Protein AF-A0A838SB66-F1 (afdb_monomer_lite)

Sequence (144 aa):
MVAVHVPSYTSDPEIKTLIMRFGDVGRATRDFANMKIRPTTSDDPRGRYQTLQVIIFSDPFWTEPDNLHRYVANEADDASEKTFGEKFEEAVRAGYRADAEGQAGWIGPWNRSGSTDRTLTMQWVFQESWEKASSKPQASSPAP

Structure (mmCIF, N/CA/C/O backbone):
data_AF-A0A838SB66-F1
#
_entry.id   AF-A0A838SB66-F1
#
loop_
_atom_site.group_PDB
_atom_site.id
_atom_site.type_symbol
_atom_site.label_atom_id
_atom_site.label_alt_id
_atom_site.label_comp_id
_atom_site.label_asym_id
_atom_site.label_entity_id
_atom_site.label_seq_id
_atom_site.pdbx_PDB_ins_code
_atom_site.Cartn_x
_atom_site.Cartn_y
_atom_site.Cartn_z
_atom_site.occupancy
_atom_site.B_iso_or_equiv
_atom_site.auth_seq_id
_atom_site.auth_comp_id
_atom_site.auth_asym_id
_atom_site.auth_atom_id
_atom_site.pdbx_PDB_model_num
ATOM 1 N N . MET A 1 1 ? 3.215 -10.036 3.116 1.00 76.19 1 MET A N 1
ATOM 2 C CA . MET A 1 1 ? 3.093 -8.756 2.382 1.00 76.19 1 MET A CA 1
ATOM 3 C C . MET A 1 1 ? 2.135 -8.951 1.219 1.00 76.19 1 MET A C 1
ATOM 5 O O . MET A 1 1 ? 2.212 -9.984 0.573 1.00 76.19 1 MET A O 1
ATOM 9 N N . VAL A 1 2 ? 1.232 -8.002 0.981 1.00 81.25 2 VAL A N 1
ATOM 10 C CA . VAL A 1 2 ? 0.199 -8.050 -0.063 1.00 81.25 2 VAL A CA 1
ATOM 11 C C . VAL A 1 2 ? 0.376 -6.847 -0.986 1.00 81.25 2 VAL A C 1
ATOM 13 O O . VAL A 1 2 ? 0.458 -5.717 -0.504 1.00 81.25 2 VAL A O 1
ATOM 16 N N . ALA A 1 3 ? 0.404 -7.082 -2.296 1.00 83.88 3 ALA A N 1
ATOM 17 C CA . ALA A 1 3 ? 0.320 -6.032 -3.307 1.00 83.88 3 ALA A CA 1
ATOM 18 C C . ALA A 1 3 ? -1.107 -5.969 -3.858 1.00 83.88 3 ALA A C 1
ATOM 20 O O . ALA A 1 3 ? -1.715 -7.003 -4.135 1.00 83.88 3 ALA A O 1
ATOM 21 N N . VAL A 1 4 ? -1.652 -4.763 -3.993 1.00 85.56 4 VAL A N 1
ATOM 22 C CA . VAL A 1 4 ? -2.990 -4.539 -4.545 1.00 85.56 4 VAL A CA 1
ATOM 23 C C . VAL A 1 4 ? -2.946 -3.480 -5.629 1.00 85.56 4 VAL A C 1
ATOM 25 O O . VAL A 1 4 ? -2.235 -2.483 -5.523 1.00 85.56 4 VAL A O 1
ATOM 28 N N . HIS A 1 5 ? -3.732 -3.703 -6.673 1.00 87.31 5 HIS A N 1
ATOM 29 C CA . HIS A 1 5 ? -3.885 -2.761 -7.767 1.00 87.31 5 HIS A CA 1
ATOM 30 C C . HIS A 1 5 ? -5.180 -1.979 -7.561 1.00 87.31 5 HIS A C 1
ATOM 32 O O . HIS A 1 5 ? -6.240 -2.562 -7.312 1.00 87.31 5 HIS A O 1
ATOM 38 N N . VAL A 1 6 ? -5.090 -0.661 -7.696 1.00 86.06 6 VAL A N 1
ATOM 39 C CA . VAL A 1 6 ? -6.242 0.223 -7.866 1.00 86.06 6 VAL A CA 1
ATOM 40 C C . VAL A 1 6 ? -6.228 0.771 -9.289 1.00 86.06 6 VAL A C 1
ATOM 42 O O . VAL A 1 6 ? -5.146 1.036 -9.812 1.00 86.06 6 VAL A O 1
ATOM 45 N N . PRO A 1 7 ? -7.397 0.971 -9.921 1.00 86.31 7 PRO A N 1
ATOM 46 C CA . PRO A 1 7 ? -7.452 1.556 -11.252 1.00 86.31 7 PRO A CA 1
ATOM 47 C C . PRO 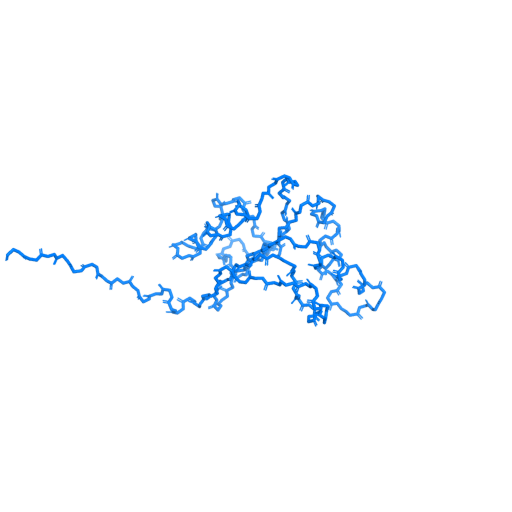A 1 7 ? -6.639 2.852 -11.348 1.00 86.31 7 PRO A C 1
ATOM 49 O O . PRO A 1 7 ? -6.630 3.664 -10.423 1.00 86.31 7 PRO A O 1
ATOM 52 N N . SER A 1 8 ? -5.988 3.084 -12.486 1.00 81.50 8 SER A N 1
ATOM 53 C CA . SER A 1 8 ? -5.108 4.245 -12.687 1.00 81.50 8 SER A CA 1
ATOM 54 C C . SER A 1 8 ? -5.808 5.599 -12.509 1.00 81.50 8 SER A C 1
ATOM 56 O O . SER A 1 8 ? -5.168 6.574 -12.124 1.00 81.50 8 SER A O 1
ATOM 58 N N . TYR A 1 9 ? -7.125 5.657 -12.722 1.00 84.81 9 TYR A N 1
ATOM 59 C CA . TYR A 1 9 ? -7.945 6.850 -12.497 1.00 84.81 9 TYR A CA 1
ATOM 60 C C . TYR A 1 9 ? -8.308 7.089 -11.022 1.00 84.81 9 TYR A C 1
ATOM 62 O O . TYR A 1 9 ? -8.918 8.111 -10.716 1.00 84.81 9 TYR A O 1
ATOM 70 N N . THR A 1 10 ? -7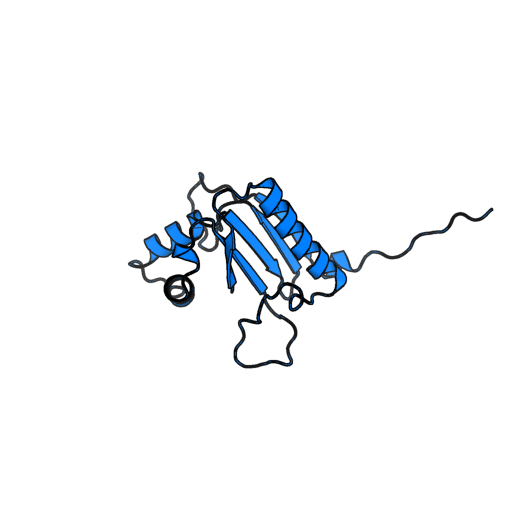.977 6.171 -10.104 1.00 87.06 10 THR A N 1
ATOM 71 C CA . THR A 1 10 ? -8.204 6.378 -8.668 1.00 87.06 10 THR A CA 1
ATOM 72 C C . THR A 1 10 ? -7.291 7.492 -8.165 1.00 87.06 10 THR A C 1
ATOM 74 O O . THR A 1 10 ? -6.060 7.415 -8.240 1.00 87.06 10 THR A O 1
ATOM 77 N N . SER A 1 11 ? -7.913 8.543 -7.649 1.00 88.25 11 SER A N 1
ATOM 78 C CA . SER A 1 11 ? -7.249 9.752 -7.178 1.00 88.25 11 SER A CA 1
ATOM 79 C C . SER A 1 11 ? -6.594 9.554 -5.806 1.00 88.25 11 SER A C 1
ATOM 81 O O . SER A 1 11 ? -7.014 8.712 -5.011 1.00 88.25 11 SER A O 1
ATOM 83 N N . ASP A 1 12 ? -5.572 10.352 -5.488 1.00 87.06 12 ASP A N 1
ATOM 84 C CA . ASP A 1 12 ? -4.912 10.294 -4.174 1.00 87.06 12 ASP A CA 1
ATOM 85 C C . ASP A 1 12 ? -5.875 10.495 -2.987 1.00 87.06 12 ASP A C 1
ATOM 87 O O . ASP A 1 12 ? -5.731 9.780 -1.994 1.00 87.06 12 ASP A O 1
ATOM 91 N N . PRO A 1 13 ? -6.897 11.379 -3.044 1.00 90.44 13 PRO A N 1
ATOM 92 C CA . PRO A 1 13 ? -7.911 11.467 -1.991 1.00 90.44 13 PRO A CA 1
ATOM 93 C C . PRO A 1 13 ? -8.718 10.174 -1.791 1.00 90.44 13 PRO A C 1
ATOM 95 O O . PRO A 1 13 ? -9.040 9.816 -0.654 1.00 90.44 13 PRO A O 1
ATOM 98 N N . GLU A 1 14 ? -9.030 9.446 -2.866 1.00 90.12 14 GLU A N 1
ATOM 99 C CA . GLU A 1 14 ? -9.729 8.157 -2.784 1.00 90.12 14 GLU A CA 1
ATOM 100 C C . GLU A 1 14 ? -8.826 7.080 -2.177 1.00 90.12 14 GLU A C 1
ATOM 102 O O . GLU A 1 14 ? -9.258 6.344 -1.286 1.00 90.12 14 GLU A O 1
ATOM 107 N N . ILE A 1 15 ? -7.549 7.040 -2.576 1.00 90.50 15 ILE A N 1
ATOM 108 C CA . ILE A 1 15 ? -6.557 6.145 -1.966 1.00 90.50 15 ILE A CA 1
ATOM 109 C C . ILE A 1 15 ? -6.373 6.481 -0.484 1.00 90.50 15 ILE A C 1
ATOM 111 O O . ILE A 1 15 ? -6.411 5.590 0.360 1.00 90.50 15 ILE A O 1
ATOM 115 N N . LYS A 1 16 ? -6.260 7.762 -0.126 1.00 92.19 16 LYS A N 1
ATOM 116 C CA . LYS A 1 16 ? -6.187 8.202 1.273 1.00 92.19 16 LYS A CA 1
ATOM 117 C C . LYS A 1 16 ? -7.407 7.751 2.069 1.00 92.19 16 LYS A C 1
ATOM 119 O O . LYS A 1 16 ? -7.258 7.281 3.194 1.00 92.19 16 LYS A O 1
ATOM 124 N N . THR A 1 17 ? -8.600 7.838 1.484 1.00 92.06 17 THR A N 1
ATOM 125 C CA . THR A 1 17 ? -9.834 7.338 2.108 1.00 92.06 17 THR A CA 1
ATOM 126 C C . THR A 1 17 ? -9.763 5.831 2.365 1.00 92.06 17 THR A C 1
ATOM 128 O O . THR A 1 17 ? -10.150 5.373 3.440 1.00 92.06 17 THR A O 1
ATOM 131 N N . LEU A 1 18 ? -9.226 5.051 1.421 1.00 90.38 18 LEU A N 1
ATOM 132 C CA . LEU A 1 18 ? -8.985 3.618 1.608 1.00 90.38 18 LEU A CA 1
ATOM 133 C C . LEU A 1 18 ? -7.984 3.351 2.747 1.00 90.38 18 LEU A C 1
ATOM 135 O O . LEU A 1 18 ? -8.257 2.520 3.612 1.00 90.38 18 LEU A O 1
ATOM 139 N N . ILE A 1 19 ? -6.876 4.095 2.800 1.00 91.94 19 ILE A N 1
ATOM 140 C CA . ILE A 1 19 ? -5.883 4.005 3.882 1.00 91.94 19 ILE A CA 1
ATOM 141 C C . ILE A 1 19 ? -6.504 4.327 5.247 1.00 91.94 19 ILE A C 1
ATOM 143 O O . ILE A 1 19 ? -6.265 3.612 6.220 1.00 91.94 19 ILE A O 1
ATOM 147 N N . MET A 1 20 ? -7.352 5.353 5.329 1.00 92.19 20 MET A N 1
ATOM 148 C CA . MET A 1 20 ? -8.070 5.682 6.564 1.00 92.19 20 MET A CA 1
ATOM 149 C C . MET A 1 20 ? -9.004 4.550 7.010 1.00 92.19 20 MET A C 1
ATOM 151 O O . MET A 1 20 ? -9.023 4.236 8.198 1.00 92.19 20 MET A O 1
ATOM 155 N N . ARG A 1 21 ? -9.694 3.877 6.076 1.00 89.31 21 ARG A N 1
ATOM 156 C CA . ARG A 1 21 ? -10.527 2.701 6.391 1.00 89.31 21 ARG A CA 1
ATOM 157 C C . ARG A 1 21 ? -9.706 1.537 6.947 1.00 89.31 21 ARG A C 1
ATOM 159 O O . ARG A 1 21 ? -10.164 0.892 7.886 1.00 89.31 21 ARG A O 1
ATOM 166 N N . PHE A 1 22 ? -8.502 1.283 6.422 1.00 88.56 22 PHE A N 1
ATOM 167 C CA . PHE A 1 22 ? -7.588 0.309 7.038 1.00 88.56 22 PHE A CA 1
ATOM 168 C C . PHE A 1 22 ? -7.243 0.710 8.476 1.00 88.56 22 PHE A C 1
ATOM 170 O O . PHE A 1 22 ? -7.316 -0.123 9.378 1.00 88.56 22 PHE A O 1
ATOM 177 N N . GLY A 1 23 ? -6.946 1.995 8.699 1.00 88.44 23 GLY A N 1
ATOM 178 C CA . GLY A 1 23 ? -6.686 2.546 10.029 1.00 88.44 23 GLY A CA 1
ATOM 179 C C . GLY A 1 23 ? -7.845 2.356 11.013 1.00 88.44 23 GLY A C 1
ATOM 180 O O . GLY A 1 23 ? -7.622 1.982 12.164 1.00 88.44 23 GLY A O 1
ATOM 181 N N . ASP A 1 24 ? -9.083 2.574 10.563 1.00 88.50 24 ASP A N 1
ATOM 182 C CA . ASP A 1 24 ? -10.292 2.378 11.373 1.00 88.50 24 ASP A CA 1
ATOM 183 C C . ASP A 1 24 ? -10.491 0.909 11.761 1.00 88.50 24 ASP A C 1
ATOM 185 O O . ASP A 1 24 ? -10.772 0.612 12.923 1.00 88.50 24 ASP A O 1
ATOM 189 N N . VAL A 1 25 ? -10.283 -0.022 10.824 1.00 85.19 25 VAL A N 1
ATOM 190 C CA . VAL A 1 25 ? -10.337 -1.468 11.106 1.00 85.19 25 VAL A CA 1
ATOM 191 C C . VAL A 1 25 ? -9.241 -1.876 12.091 1.00 85.19 25 VAL A C 1
ATOM 193 O O . VAL A 1 25 ? -9.513 -2.615 13.041 1.00 85.19 25 VAL A O 1
ATOM 196 N N . GLY A 1 26 ? -8.025 -1.348 11.919 1.00 84.00 26 GLY A N 1
ATOM 197 C CA . GLY A 1 26 ? -6.917 -1.550 12.851 1.00 84.00 26 GLY A CA 1
ATOM 198 C C . GLY A 1 26 ? -7.223 -1.041 14.262 1.00 84.00 26 GLY A C 1
ATOM 199 O O . GLY A 1 26 ? -6.920 -1.733 15.231 1.00 84.00 26 GLY A O 1
ATOM 200 N N . ARG A 1 27 ? -7.884 0.118 14.397 1.00 84.62 27 ARG A N 1
ATOM 201 C CA . ARG A 1 27 ? -8.317 0.660 15.700 1.00 84.62 27 ARG A CA 1
ATOM 202 C C . ARG A 1 27 ? -9.447 -0.142 16.342 1.00 84.62 27 ARG A C 1
ATOM 204 O O . ARG A 1 27 ? -9.472 -0.267 17.561 1.00 84.62 27 ARG A O 1
ATOM 211 N N . ALA A 1 28 ? -10.392 -0.637 15.547 1.00 83.44 28 ALA A N 1
ATOM 212 C CA . ALA A 1 28 ? -11.611 -1.248 16.067 1.00 83.44 28 ALA A CA 1
ATOM 213 C C . ALA A 1 28 ? -11.435 -2.727 16.434 1.00 83.44 28 ALA A C 1
ATOM 215 O O . ALA A 1 28 ? -11.742 -3.131 17.553 1.00 83.44 28 ALA A O 1
ATOM 216 N N . THR A 1 29 ? -10.986 -3.550 15.485 1.00 75.62 29 THR A N 1
ATOM 217 C CA . THR A 1 29 ? -11.036 -5.018 15.618 1.00 75.62 29 THR A CA 1
ATOM 218 C C . THR A 1 29 ? -9.714 -5.704 15.312 1.00 75.62 29 THR A C 1
ATOM 220 O O . THR A 1 29 ? -9.502 -6.825 15.774 1.00 75.62 29 THR A O 1
ATOM 223 N N . ARG A 1 30 ? -8.837 -5.065 14.519 1.00 74.81 30 ARG A N 1
ATOM 224 C CA . ARG A 1 30 ? -7.664 -5.696 13.882 1.00 74.81 30 ARG A CA 1
ATOM 225 C C . ARG A 1 30 ? -8.034 -6.928 13.040 1.00 74.81 30 ARG A C 1
ATOM 227 O O . ARG A 1 30 ? -7.188 -7.781 12.773 1.00 74.81 30 ARG A O 1
ATOM 234 N N . ASP A 1 31 ? -9.298 -7.017 12.620 1.00 73.31 31 ASP A N 1
ATOM 235 C CA . ASP A 1 31 ? -9.810 -8.078 11.759 1.00 73.31 31 ASP A CA 1
ATOM 236 C C . ASP A 1 31 ? -9.929 -7.580 10.316 1.00 73.31 31 ASP A C 1
ATOM 238 O O . ASP A 1 31 ? -10.922 -6.973 9.907 1.00 73.31 31 ASP A O 1
ATOM 242 N N . PHE A 1 32 ? -8.886 -7.861 9.538 1.00 73.25 32 PHE A N 1
ATOM 243 C CA . PHE A 1 32 ? -8.797 -7.493 8.127 1.00 73.25 32 PHE A CA 1
ATOM 244 C C . PHE A 1 32 ? -9.443 -8.527 7.192 1.00 73.25 32 PHE A C 1
ATOM 246 O O . PHE A 1 32 ? -9.491 -8.296 5.980 1.00 73.25 32 PHE A O 1
ATOM 253 N N . ALA A 1 33 ? -9.987 -9.638 7.711 1.00 67.69 33 ALA A N 1
ATOM 254 C CA . ALA A 1 33 ? -10.611 -10.673 6.882 1.00 67.69 33 ALA A CA 1
ATOM 255 C C . ALA A 1 33 ? -11.827 -10.125 6.118 1.00 67.69 33 ALA A C 1
ATOM 257 O O . ALA A 1 33 ? -12.014 -10.417 4.934 1.00 67.69 33 ALA A O 1
ATOM 258 N N . ASN A 1 34 ? -12.593 -9.231 6.752 1.00 65.25 34 ASN A N 1
ATOM 259 C CA . ASN A 1 34 ? -13.726 -8.534 6.133 1.00 65.25 34 ASN A CA 1
ATOM 260 C C . ASN A 1 34 ? -13.313 -7.598 4.986 1.00 65.25 34 ASN A C 1
ATOM 262 O O . ASN A 1 34 ? -14.137 -7.246 4.143 1.00 65.25 34 ASN A O 1
ATOM 266 N N . MET A 1 35 ? -12.030 -7.236 4.906 1.00 65.38 35 MET A N 1
ATOM 267 C CA . MET A 1 35 ? -11.464 -6.466 3.796 1.00 65.38 35 MET A CA 1
ATOM 268 C C . MET A 1 35 ? -10.947 -7.360 2.662 1.00 65.38 35 MET A C 1
ATOM 270 O O . MET A 1 35 ? -10.300 -6.868 1.742 1.00 65.38 35 MET A O 1
ATOM 274 N N . LYS A 1 36 ? -11.233 -8.671 2.715 1.00 64.06 36 LYS A N 1
ATOM 275 C CA . LYS A 1 36 ? -10.769 -9.695 1.762 1.00 64.06 36 LYS A CA 1
ATOM 276 C C . LYS A 1 36 ? -9.243 -9.801 1.660 1.00 64.06 36 LYS A C 1
ATOM 278 O O . LYS A 1 36 ? -8.726 -10.358 0.694 1.00 64.06 36 LYS A O 1
ATOM 283 N N . ILE A 1 37 ? -8.521 -9.317 2.669 1.00 63.09 37 ILE A N 1
ATOM 284 C CA . ILE A 1 37 ? -7.072 -9.468 2.772 1.00 63.09 37 ILE A CA 1
ATOM 285 C C . ILE A 1 37 ? -6.794 -10.839 3.384 1.00 63.09 37 ILE A C 1
ATOM 287 O O . ILE A 1 37 ? -7.098 -11.079 4.552 1.00 63.09 37 ILE A O 1
ATOM 291 N N . ARG A 1 38 ? -6.229 -11.763 2.605 1.00 54.09 38 ARG A N 1
ATOM 292 C CA . ARG A 1 38 ? -5.845 -13.083 3.122 1.00 54.09 38 ARG A CA 1
ATOM 293 C C . ARG A 1 38 ? -4.526 -12.985 3.901 1.00 54.09 38 ARG A C 1
ATOM 295 O O . ARG A 1 38 ? -3.639 -12.250 3.464 1.00 54.09 38 ARG A O 1
ATOM 302 N N . PRO 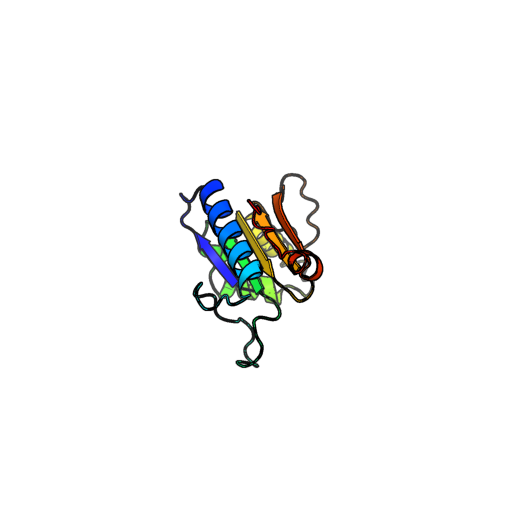A 1 39 ? -4.376 -13.697 5.032 1.00 51.88 39 PRO A N 1
ATOM 303 C CA . PRO A 1 39 ? -3.088 -13.807 5.706 1.00 51.88 39 PRO A CA 1
ATOM 304 C C . PRO A 1 39 ? -2.049 -14.363 4.730 1.00 51.88 39 PRO A C 1
ATOM 306 O O . PRO A 1 39 ? -2.314 -15.344 4.041 1.00 51.88 39 PRO A O 1
ATOM 309 N N . THR A 1 40 ? -0.875 -13.737 4.660 1.00 51.91 40 THR A N 1
ATOM 310 C CA . THR A 1 40 ? 0.242 -14.230 3.835 1.00 51.91 40 THR A CA 1
ATOM 311 C C . THR A 1 40 ? 1.132 -15.223 4.580 1.00 51.91 40 THR A C 1
ATOM 313 O O . THR A 1 40 ? 2.155 -15.639 4.052 1.00 51.91 40 THR A O 1
ATOM 316 N N . THR A 1 41 ? 0.775 -15.583 5.814 1.00 48.97 41 THR A N 1
ATOM 317 C CA . THR A 1 41 ? 1.492 -16.575 6.618 1.00 48.97 41 THR A CA 1
ATOM 318 C C . THR A 1 41 ? 0.898 -17.950 6.332 1.00 48.97 41 THR A C 1
ATOM 320 O O . THR A 1 41 ? -0.261 -18.197 6.659 1.00 48.97 41 THR A O 1
ATOM 323 N N . SER A 1 42 ? 1.677 -18.821 5.689 1.00 46.44 42 SER A N 1
ATOM 324 C CA . SER A 1 42 ? 1.221 -20.145 5.238 1.00 46.44 42 SER A CA 1
ATOM 325 C C . SER A 1 42 ? 0.894 -21.107 6.392 1.00 46.44 42 SER A C 1
ATOM 327 O O . SER A 1 42 ? 0.025 -21.960 6.236 1.00 46.44 42 SER A O 1
ATOM 329 N N . ASP A 1 43 ? 1.525 -20.946 7.562 1.00 46.78 43 ASP A N 1
ATOM 330 C CA . ASP A 1 43 ? 1.638 -22.060 8.520 1.00 46.78 43 ASP A CA 1
ATOM 331 C C . ASP A 1 43 ? 0.932 -21.869 9.875 1.00 46.78 43 ASP A C 1
ATOM 333 O O . ASP A 1 43 ? 1.046 -22.734 10.742 1.00 46.78 43 ASP A O 1
ATOM 337 N N . ASP A 1 44 ? 0.145 -20.804 10.077 1.00 47.09 44 ASP A N 1
ATOM 338 C CA . ASP A 1 44 ? -0.729 -20.715 11.260 1.00 47.09 44 ASP A CA 1
ATOM 339 C C . ASP A 1 44 ? -2.075 -20.016 10.975 1.00 47.09 44 ASP A C 1
ATOM 341 O O . ASP A 1 44 ? -2.176 -18.789 11.051 1.00 47.09 44 ASP A O 1
ATOM 345 N N . PRO A 1 45 ? -3.152 -20.775 10.697 1.00 46.94 45 PRO A N 1
ATOM 346 C CA . PRO A 1 45 ? -4.498 -20.229 10.528 1.00 46.94 45 PRO A CA 1
ATOM 347 C C . PRO A 1 45 ? -5.156 -19.770 11.846 1.00 46.94 45 PRO A C 1
ATOM 349 O O . PRO A 1 45 ? -6.274 -19.254 11.813 1.00 46.94 45 PRO A O 1
ATOM 352 N N . ARG A 1 46 ? -4.518 -19.973 13.011 1.00 44.84 46 ARG A N 1
ATOM 353 C CA . ARG A 1 46 ? -5.033 -19.568 14.335 1.00 44.84 46 ARG A CA 1
ATOM 354 C C . ARG A 1 46 ? -4.398 -18.279 14.865 1.00 44.84 46 ARG A C 1
ATOM 356 O O . ARG A 1 46 ? -4.970 -17.656 15.763 1.00 44.84 46 ARG A O 1
ATOM 363 N N . GLY A 1 47 ? -3.273 -17.845 14.301 1.00 49.31 47 GLY A N 1
ATOM 364 C CA . GLY A 1 47 ? -2.625 -16.578 14.621 1.00 49.31 47 GLY A CA 1
ATOM 365 C C . GLY A 1 47 ? -3.289 -15.406 13.897 1.00 49.31 47 GLY A C 1
ATOM 366 O O . GLY A 1 47 ? -3.164 -15.264 12.683 1.00 49.31 47 GLY A O 1
ATOM 367 N N . ARG A 1 48 ? -3.986 -14.532 14.635 1.00 54.03 48 ARG A N 1
ATOM 368 C CA . ARG A 1 48 ? -4.479 -13.245 14.100 1.00 54.03 48 ARG A CA 1
ATOM 369 C C . ARG A 1 48 ? -3.315 -12.488 13.449 1.00 54.03 48 ARG A C 1
ATOM 371 O O . ARG A 1 48 ? -2.240 -12.482 14.036 1.00 54.03 48 ARG A O 1
ATOM 378 N N . TYR A 1 49 ? -3.548 -11.871 12.282 1.00 56.06 49 TYR A N 1
ATOM 379 C CA . TYR A 1 49 ? -2.592 -11.100 11.464 1.00 56.06 49 TYR A CA 1
ATOM 380 C C . TYR A 1 49 ? -1.478 -10.429 12.295 1.00 56.06 49 TYR A C 1
ATOM 382 O O . TYR A 1 49 ? -1.643 -9.301 12.757 1.00 56.06 49 TYR A O 1
ATOM 390 N N . GLN A 1 50 ? -0.359 -11.134 12.513 1.00 63.22 50 GLN A N 1
ATOM 391 C CA . GLN A 1 50 ? 0.735 -10.631 13.358 1.00 63.22 50 GLN A CA 1
ATOM 392 C C . GLN A 1 50 ? 1.470 -9.483 12.664 1.00 63.22 50 GLN A C 1
ATOM 394 O O . GLN A 1 50 ? 1.834 -8.503 13.306 1.00 63.22 50 GLN A O 1
ATOM 399 N N . THR A 1 51 ? 1.598 -9.593 11.338 1.00 73.44 51 THR A N 1
ATOM 400 C CA . THR A 1 51 ? 2.165 -8.569 10.465 1.00 73.44 51 THR A CA 1
ATOM 401 C C . THR A 1 51 ? 1.352 -8.510 9.178 1.00 73.44 51 THR A C 1
ATOM 403 O O . THR A 1 51 ? 1.263 -9.485 8.428 1.00 73.44 51 THR A O 1
ATOM 406 N N . LEU A 1 52 ? 0.763 -7.353 8.908 1.00 81.50 52 LEU A N 1
ATOM 407 C CA . LEU A 1 52 ? 0.099 -7.018 7.662 1.00 81.50 52 LEU A CA 1
ATOM 408 C C . LEU A 1 52 ? 0.841 -5.855 7.013 1.00 81.50 52 LEU A C 1
ATOM 410 O O . LEU A 1 52 ? 1.018 -4.805 7.617 1.00 81.50 52 LEU A O 1
ATOM 414 N N . GLN A 1 53 ? 1.225 -6.044 5.757 1.00 86.06 53 GLN A N 1
ATOM 415 C CA . GLN A 1 53 ? 1.800 -5.012 4.905 1.00 86.06 53 GLN A CA 1
ATOM 416 C C . GLN A 1 53 ? 1.010 -5.023 3.603 1.00 86.06 53 GLN A C 1
ATOM 418 O O . GLN A 1 53 ? 1.027 -6.034 2.901 1.00 86.06 53 GLN A O 1
ATOM 423 N N . VAL A 1 54 ? 0.320 -3.929 3.303 1.00 88.50 54 VAL A N 1
ATOM 424 C CA . VAL A 1 54 ? -0.420 -3.703 2.061 1.00 88.50 54 VAL A CA 1
ATOM 425 C C . VAL A 1 54 ? 0.292 -2.606 1.287 1.00 88.50 54 VAL A C 1
ATOM 427 O O . VAL A 1 54 ? 0.496 -1.515 1.816 1.00 88.50 54 VAL A O 1
ATOM 430 N N . ILE A 1 55 ? 0.647 -2.886 0.039 1.00 89.25 55 ILE A N 1
ATOM 431 C CA . ILE A 1 55 ? 1.232 -1.911 -0.882 1.00 89.25 55 ILE A CA 1
ATOM 432 C C . ILE A 1 55 ? 0.294 -1.741 -2.073 1.00 89.25 55 ILE A C 1
ATOM 434 O O . ILE A 1 55 ? -0.189 -2.726 -2.630 1.00 89.25 55 ILE A O 1
ATOM 438 N N . ILE A 1 56 ? 0.000 -0.491 -2.421 1.00 90.75 56 ILE A N 1
ATOM 439 C CA . ILE A 1 56 ? -0.984 -0.119 -3.434 1.00 90.75 56 ILE A CA 1
ATOM 440 C C . ILE A 1 56 ? -0.264 0.409 -4.675 1.00 90.75 56 ILE A C 1
ATOM 442 O O . ILE A 1 56 ? 0.546 1.330 -4.578 1.00 90.75 56 ILE A O 1
ATOM 446 N N . PHE A 1 57 ? -0.628 -0.127 -5.837 1.00 90.88 57 PHE A N 1
ATOM 447 C CA . PHE A 1 57 ? -0.105 0.252 -7.148 1.00 90.88 57 PHE A CA 1
ATOM 448 C C . PHE A 1 57 ? -1.221 0.712 -8.083 1.00 90.88 57 PHE A C 1
ATOM 450 O O . PHE A 1 57 ? -2.365 0.273 -7.964 1.00 90.88 57 PHE A O 1
ATOM 457 N N . SER A 1 58 ? -0.875 1.566 -9.047 1.00 88.88 58 SER A N 1
ATOM 458 C CA . SER A 1 58 ? -1.752 1.891 -10.184 1.00 88.88 58 SER A CA 1
ATOM 459 C C . SER A 1 58 ? -1.485 1.050 -11.423 1.00 88.88 58 SER A C 1
ATOM 461 O O . SER A 1 58 ? -2.352 0.962 -12.286 1.00 88.88 58 SER A O 1
ATOM 463 N N . ASP A 1 59 ? -0.300 0.454 -11.520 1.00 87.44 59 ASP A N 1
ATOM 464 C CA . ASP A 1 59 ? 0.055 -0.441 -12.613 1.00 87.44 59 ASP A CA 1
ATOM 465 C C . ASP A 1 59 ? -0.106 -1.895 -12.135 1.00 87.44 59 ASP A C 1
ATOM 467 O O . ASP A 1 59 ? 0.531 -2.279 -11.145 1.00 87.44 59 ASP A O 1
ATOM 471 N N . PRO A 1 60 ? -0.969 -2.705 -12.780 1.00 85.88 60 PRO A N 1
ATOM 472 C CA . PRO A 1 60 ? -1.175 -4.096 -12.394 1.00 85.88 60 PRO A CA 1
ATOM 473 C C . PRO A 1 60 ? 0.087 -4.955 -12.524 1.00 85.88 60 PRO A C 1
ATOM 475 O O . PRO A 1 60 ? 0.179 -5.950 -11.803 1.00 85.88 60 PRO A O 1
ATOM 478 N N . PHE A 1 61 ? 1.066 -4.559 -13.348 1.00 88.44 61 PHE A N 1
ATOM 479 C CA . PHE A 1 61 ? 2.353 -5.245 -13.496 1.00 88.44 61 PHE A CA 1
ATOM 480 C C . PHE A 1 61 ? 3.008 -5.530 -12.137 1.00 88.44 61 PHE A C 1
ATOM 482 O O . PHE A 1 61 ? 3.415 -6.655 -11.853 1.00 88.44 61 PHE A O 1
ATOM 489 N N . TRP A 1 62 ? 3.021 -4.550 -11.229 1.00 87.06 62 TRP A N 1
ATOM 490 C CA . TRP A 1 62 ? 3.644 -4.686 -9.904 1.00 87.06 62 TRP A CA 1
ATOM 491 C C . TRP A 1 62 ? 2.888 -5.600 -8.938 1.00 87.06 62 TRP A C 1
ATOM 493 O O . TRP A 1 62 ? 3.408 -5.975 -7.888 1.00 87.06 62 TRP A O 1
ATOM 503 N N . THR A 1 63 ? 1.655 -5.961 -9.285 1.00 85.00 63 THR A N 1
ATOM 504 C CA . THR A 1 63 ? 0.792 -6.823 -8.471 1.00 85.00 63 THR A CA 1
ATOM 505 C C . THR A 1 63 ? 0.751 -8.261 -8.960 1.00 85.00 63 THR A C 1
ATOM 507 O O . THR A 1 63 ? 0.108 -9.104 -8.331 1.00 85.00 63 THR A O 1
ATOM 510 N N . GLU A 1 64 ? 1.456 -8.559 -10.053 1.00 83.44 64 GLU A N 1
ATOM 511 C CA . GLU A 1 64 ? 1.652 -9.927 -10.505 1.00 83.44 64 GLU A CA 1
ATOM 512 C C . GLU A 1 64 ? 2.424 -10.730 -9.441 1.00 83.44 64 GLU A C 1
ATOM 514 O O . GLU A 1 64 ? 3.401 -10.219 -8.875 1.00 83.44 64 GLU A O 1
ATOM 519 N N . PRO A 1 65 ? 2.016 -11.983 -9.154 1.00 80.75 65 PRO A N 1
ATOM 520 C CA . PRO A 1 65 ? 2.639 -12.800 -8.114 1.00 80.75 65 PRO A CA 1
ATOM 5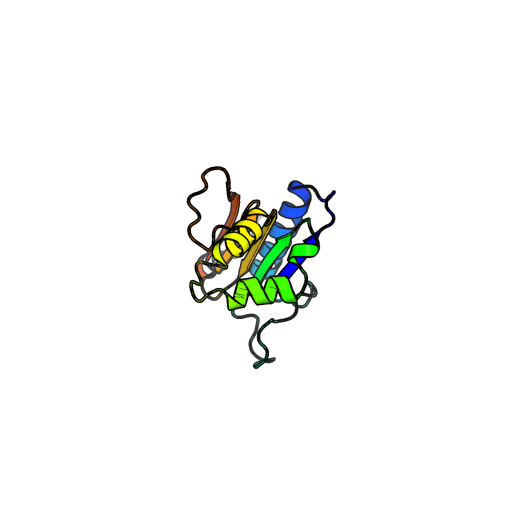21 C C . PRO A 1 65 ? 4.158 -12.915 -8.255 1.00 80.75 65 PRO A C 1
ATOM 523 O O . PRO A 1 65 ? 4.865 -12.802 -7.257 1.00 80.75 65 PRO A O 1
ATOM 526 N N . ASP A 1 66 ? 4.654 -13.063 -9.485 1.00 82.44 66 ASP A N 1
ATOM 527 C CA . ASP A 1 66 ? 6.081 -13.227 -9.771 1.00 82.44 66 ASP A CA 1
ATOM 528 C C . ASP A 1 66 ? 6.884 -11.964 -9.442 1.00 82.44 66 ASP A C 1
ATOM 530 O O . ASP A 1 66 ? 7.966 -12.058 -8.868 1.00 82.44 66 ASP A O 1
ATOM 534 N N . ASN A 1 67 ? 6.341 -10.775 -9.723 1.00 85.81 67 ASN A N 1
ATOM 535 C CA . ASN A 1 67 ? 7.004 -9.502 -9.427 1.00 85.81 67 ASN A CA 1
ATOM 536 C C . ASN A 1 67 ? 7.039 -9.219 -7.923 1.00 85.81 67 ASN A C 1
ATOM 538 O O . ASN A 1 67 ? 8.066 -8.785 -7.396 1.00 85.81 67 ASN A O 1
ATOM 542 N N . LEU A 1 68 ? 5.946 -9.523 -7.216 1.00 82.75 68 LEU A N 1
ATOM 543 C CA . LEU A 1 68 ? 5.913 -9.430 -5.759 1.00 82.75 68 LEU A CA 1
ATOM 544 C C . LEU A 1 68 ? 6.873 -10.440 -5.115 1.00 82.75 68 LEU A C 1
ATOM 546 O O . LEU A 1 68 ? 7.622 -10.079 -4.210 1.00 82.75 68 LEU A O 1
ATOM 550 N N . HIS A 1 69 ? 6.874 -11.691 -5.581 1.00 82.00 69 HIS A N 1
ATOM 551 C CA . HIS A 1 69 ? 7.790 -12.723 -5.096 1.00 82.00 69 HIS A CA 1
ATOM 552 C C . HIS A 1 69 ? 9.243 -12.352 -5.364 1.00 82.00 69 HIS A C 1
ATOM 554 O O . HIS A 1 69 ? 10.063 -12.491 -4.466 1.00 82.00 69 HIS A O 1
ATOM 560 N N . ARG A 1 70 ? 9.554 -11.827 -6.553 1.00 84.12 70 ARG A N 1
ATOM 561 C CA . ARG A 1 70 ? 10.884 -11.325 -6.903 1.00 84.12 70 ARG A CA 1
ATOM 562 C C . ARG A 1 70 ? 11.328 -10.226 -5.942 1.00 84.12 70 ARG A C 1
ATOM 564 O O . ARG A 1 70 ? 12.405 -10.328 -5.373 1.00 84.12 70 ARG A O 1
ATOM 571 N N . TYR A 1 71 ? 10.481 -9.227 -5.687 1.00 82.06 71 TYR A N 1
ATOM 572 C CA . TYR A 1 71 ? 10.794 -8.154 -4.736 1.00 82.06 71 TYR A CA 1
ATOM 573 C C . TYR A 1 71 ? 11.034 -8.674 -3.308 1.00 82.06 71 TYR A C 1
ATOM 575 O O . TYR A 1 71 ? 11.971 -8.241 -2.646 1.00 82.06 71 TYR A O 1
ATOM 583 N N . VAL A 1 72 ? 10.214 -9.620 -2.835 1.00 80.25 72 VAL A N 1
ATOM 584 C CA . VAL A 1 72 ? 10.344 -10.193 -1.483 1.00 80.25 72 VAL A CA 1
ATOM 585 C C . VAL A 1 72 ? 11.556 -11.126 -1.366 1.00 80.25 72 VAL A C 1
ATOM 587 O O . VAL A 1 72 ? 12.243 -11.104 -0.352 1.00 80.25 72 VAL A O 1
ATOM 590 N N . ALA A 1 73 ? 11.840 -11.935 -2.388 1.00 77.94 73 ALA A N 1
ATOM 591 C CA . ALA A 1 73 ? 12.970 -12.865 -2.402 1.00 77.94 73 ALA A CA 1
ATOM 592 C C . ALA A 1 73 ? 14.322 -12.148 -2.546 1.00 77.94 73 ALA A C 1
ATOM 594 O O . ALA A 1 73 ? 15.326 -12.622 -2.018 1.00 77.94 73 ALA A O 1
ATOM 595 N N . ASN A 1 74 ? 14.339 -10.985 -3.203 1.00 69.44 74 ASN A N 1
ATOM 596 C CA . ASN A 1 74 ? 15.527 -10.148 -3.382 1.00 69.44 74 ASN A CA 1
ATOM 597 C C . ASN A 1 74 ? 15.921 -9.341 -2.127 1.00 69.44 74 ASN A C 1
ATOM 599 O O . ASN A 1 74 ? 16.748 -8.438 -2.219 1.00 69.44 74 ASN A O 1
ATOM 603 N N . GLU A 1 75 ? 15.411 -9.690 -0.937 1.00 60.03 75 GLU A N 1
ATOM 604 C CA . GLU A 1 75 ? 15.905 -9.174 0.354 1.00 60.03 75 GLU A CA 1
ATOM 605 C C . GLU A 1 75 ? 17.405 -9.458 0.595 1.00 60.03 75 GLU A C 1
ATOM 607 O O . GLU A 1 75 ? 18.003 -8.857 1.483 1.00 60.03 75 GLU A O 1
ATOM 612 N N . ALA A 1 76 ? 18.025 -10.346 -0.192 1.00 52.31 76 ALA A N 1
ATOM 613 C CA . ALA A 1 76 ? 19.401 -10.816 -0.022 1.00 52.31 76 ALA A CA 1
ATOM 614 C C . ALA A 1 76 ? 20.501 -9.965 -0.705 1.00 52.31 76 ALA A C 1
ATOM 616 O O . ALA A 1 76 ? 21.604 -10.466 -0.907 1.00 52.31 76 ALA A O 1
ATOM 617 N N . ASP A 1 77 ? 20.239 -8.689 -1.011 1.00 57.03 77 ASP A N 1
ATOM 618 C CA . ASP A 1 77 ? 21.263 -7.711 -1.435 1.00 57.03 77 ASP A CA 1
ATOM 619 C C . ASP A 1 77 ? 22.014 -8.106 -2.730 1.00 57.03 77 ASP A C 1
ATOM 621 O O . ASP A 1 77 ? 23.230 -7.947 -2.870 1.00 57.03 77 ASP A O 1
ATOM 625 N N . ASP A 1 78 ? 21.279 -8.644 -3.711 1.00 61.75 78 ASP A N 1
ATOM 626 C CA . ASP A 1 78 ? 21.815 -8.851 -5.056 1.00 61.75 78 ASP A CA 1
ATOM 627 C C . ASP A 1 78 ? 21.852 -7.508 -5.802 1.00 61.75 78 ASP A C 1
ATOM 629 O O . ASP A 1 78 ? 20.825 -6.932 -6.174 1.00 61.75 78 ASP A O 1
ATOM 633 N N . ALA A 1 79 ? 23.062 -7.000 -6.039 1.00 61.94 79 ALA A N 1
ATOM 634 C CA . ALA A 1 79 ? 23.288 -5.740 -6.741 1.00 61.94 79 ALA A CA 1
ATOM 635 C C . ALA A 1 79 ? 22.659 -5.703 -8.150 1.00 61.94 79 ALA A C 1
ATOM 637 O O . ALA A 1 79 ? 22.376 -4.614 -8.654 1.00 61.94 79 ALA A O 1
ATOM 638 N N . SER A 1 80 ? 22.419 -6.860 -8.780 1.00 64.44 80 SER A N 1
ATOM 639 C CA . SER A 1 80 ? 21.756 -6.952 -10.089 1.00 64.44 80 SER A CA 1
ATOM 640 C C . SER A 1 80 ? 20.240 -6.717 -10.027 1.00 64.44 80 SER A C 1
ATOM 642 O O . SER A 1 80 ? 19.627 -6.347 -11.028 1.00 64.44 80 SER A O 1
ATOM 644 N N . GLU A 1 81 ? 19.644 -6.840 -8.842 1.00 74.25 81 GLU A N 1
ATOM 645 C CA . GLU A 1 81 ? 18.204 -6.707 -8.599 1.00 74.25 81 GLU A CA 1
ATOM 646 C C . GLU A 1 81 ? 17.829 -5.377 -7.930 1.00 74.25 81 GLU A C 1
ATOM 648 O O . GLU A 1 81 ? 16.649 -5.029 -7.825 1.00 74.25 81 GLU A O 1
ATOM 653 N N . LYS A 1 82 ? 18.832 -4.574 -7.557 1.00 75.25 82 LYS A N 1
ATOM 654 C CA . LYS A 1 82 ? 18.654 -3.263 -6.923 1.00 75.25 82 LYS A CA 1
ATOM 655 C C . LYS A 1 82 ? 17.753 -2.327 -7.736 1.00 75.25 82 LYS A C 1
ATOM 657 O O . LYS A 1 82 ? 16.837 -1.723 -7.190 1.00 75.25 82 LYS A O 1
ATOM 662 N N . THR A 1 83 ? 17.946 -2.267 -9.055 1.00 81.44 83 THR A N 1
ATOM 663 C CA . THR A 1 83 ? 17.122 -1.427 -9.942 1.00 81.44 83 THR A CA 1
ATOM 664 C C . THR A 1 83 ? 15.666 -1.889 -10.004 1.00 81.44 83 THR A C 1
ATOM 666 O O . THR A 1 83 ? 14.768 -1.068 -10.178 1.00 81.44 83 THR A O 1
ATOM 669 N N . PHE A 1 84 ? 15.407 -3.195 -9.884 1.00 85.25 84 PHE A N 1
ATOM 670 C CA . PHE A 1 84 ? 14.036 -3.699 -9.823 1.00 85.25 84 PHE A CA 1
ATOM 671 C C . PHE A 1 84 ? 13.370 -3.272 -8.513 1.00 85.25 84 PHE A C 1
ATOM 673 O O . PHE A 1 84 ? 12.249 -2.769 -8.546 1.00 85.25 84 PHE A O 1
ATOM 680 N N . GLY A 1 85 ? 14.081 -3.402 -7.387 1.00 83.12 85 GLY A N 1
ATOM 681 C CA . GLY A 1 85 ? 13.615 -2.943 -6.078 1.00 83.12 85 GLY A CA 1
ATOM 682 C C . GLY A 1 85 ? 13.296 -1.448 -6.050 1.00 83.12 85 GLY A C 1
ATOM 683 O O . GLY A 1 85 ? 12.208 -1.070 -5.632 1.00 83.12 85 GLY A O 1
ATOM 684 N N . GLU A 1 86 ? 14.187 -0.607 -6.579 1.00 84.06 86 GLU A N 1
ATOM 685 C CA . GLU A 1 86 ? 13.981 0.847 -6.661 1.00 84.06 86 GLU A CA 1
ATOM 686 C C . GLU A 1 86 ? 12.742 1.210 -7.491 1.00 84.06 86 GLU A C 1
ATOM 688 O O . GLU A 1 86 ? 11.913 1.999 -7.044 1.00 84.06 86 GLU A O 1
ATOM 693 N N . LYS A 1 87 ? 12.560 0.583 -8.662 1.00 87.25 87 LYS A N 1
ATOM 694 C CA . LYS A 1 87 ? 11.374 0.810 -9.506 1.00 87.25 87 LYS A CA 1
ATOM 695 C C . LYS A 1 87 ? 10.085 0.311 -8.860 1.00 87.25 87 LYS A C 1
ATOM 697 O O . LYS A 1 87 ? 9.041 0.940 -9.015 1.00 87.25 87 LYS A O 1
ATOM 702 N N . PHE A 1 88 ? 10.151 -0.813 -8.147 1.00 88.31 88 PHE A N 1
ATOM 703 C CA . PHE A 1 88 ? 9.022 -1.342 -7.387 1.00 88.31 88 PHE A CA 1
ATOM 704 C C . PHE A 1 88 ? 8.617 -0.357 -6.283 1.00 88.31 88 PHE A C 1
ATOM 706 O O . PHE A 1 88 ? 7.443 -0.032 -6.141 1.00 88.31 88 PHE A O 1
ATOM 713 N N . GLU A 1 89 ? 9.592 0.145 -5.525 1.00 88.50 89 GLU A N 1
ATOM 714 C CA . GLU A 1 89 ? 9.416 1.123 -4.447 1.00 88.50 89 GLU A CA 1
ATOM 715 C C . GLU A 1 89 ? 8.873 2.472 -4.947 1.00 88.50 89 GLU A C 1
ATOM 717 O O . GLU A 1 89 ? 7.950 3.030 -4.344 1.00 88.50 89 GLU A O 1
ATOM 722 N N . GLU A 1 90 ? 9.395 2.962 -6.074 1.00 88.31 90 GLU A N 1
ATOM 723 C CA . GLU A 1 90 ? 8.947 4.179 -6.761 1.00 88.31 90 GLU A CA 1
ATOM 724 C C . GLU A 1 90 ? 7.499 4.069 -7.251 1.00 88.31 90 GLU A C 1
ATOM 726 O O . GLU A 1 90 ? 6.721 5.014 -7.121 1.00 88.31 90 GLU A O 1
ATOM 731 N N . ALA A 1 91 ? 7.109 2.907 -7.779 1.00 90.06 91 ALA A N 1
ATOM 732 C CA . ALA A 1 91 ? 5.774 2.692 -8.328 1.00 90.06 91 ALA A CA 1
ATOM 733 C C . ALA A 1 91 ? 4.661 2.614 -7.267 1.00 90.06 91 ALA A C 1
ATOM 735 O O . ALA A 1 91 ? 3.471 2.606 -7.610 1.00 90.06 91 ALA A O 1
ATOM 736 N N . VAL A 1 92 ? 5.020 2.549 -5.982 1.00 91.31 92 VAL A N 1
ATOM 737 C CA . VAL A 1 92 ? 4.049 2.535 -4.889 1.00 91.31 92 VAL A CA 1
ATOM 738 C C . VAL A 1 92 ? 3.290 3.859 -4.836 1.00 91.31 92 VAL A C 1
ATOM 740 O O . VAL A 1 92 ? 3.856 4.932 -4.655 1.00 91.31 92 VAL A O 1
ATOM 743 N N . ARG A 1 93 ? 1.961 3.774 -4.916 1.00 92.31 93 ARG A N 1
ATOM 744 C CA . ARG A 1 93 ? 1.056 4.918 -4.731 1.00 92.31 93 ARG A CA 1
ATOM 745 C C . ARG A 1 93 ? 0.787 5.211 -3.262 1.00 92.31 93 ARG A C 1
ATOM 747 O O . ARG A 1 93 ? 0.518 6.355 -2.907 1.00 92.31 93 ARG A O 1
ATOM 754 N N . ALA A 1 94 ? 0.736 4.170 -2.438 1.00 92.69 94 ALA A N 1
ATOM 755 C CA . ALA A 1 94 ? 0.391 4.240 -1.026 1.00 92.69 94 ALA A CA 1
ATOM 756 C C . ALA A 1 94 ? 0.612 2.887 -0.355 1.00 92.69 94 ALA A C 1
ATOM 758 O O . ALA A 1 94 ? 0.770 1.856 -1.014 1.00 92.69 94 ALA A O 1
ATOM 759 N N . GLY A 1 95 ? 0.475 2.860 0.961 1.00 92.00 95 GLY A N 1
ATOM 760 C CA . GLY A 1 95 ? 0.245 1.597 1.629 1.00 92.00 95 GLY A CA 1
ATOM 761 C C . GLY A 1 95 ? -0.131 1.726 3.087 1.00 92.00 95 GLY A C 1
ATOM 762 O O . GLY A 1 95 ? -0.343 2.813 3.633 1.00 92.00 95 GLY A O 1
ATOM 763 N N . TYR A 1 96 ? -0.276 0.553 3.684 1.00 91.12 96 TYR A N 1
ATOM 764 C CA . TYR A 1 96 ? -0.695 0.363 5.055 1.00 91.12 96 TYR A CA 1
ATOM 765 C C . TYR A 1 96 ? 0.128 -0.747 5.697 1.00 91.12 96 TYR A C 1
ATOM 767 O O . TYR A 1 96 ? 0.347 -1.795 5.088 1.00 91.12 96 TYR A O 1
ATOM 775 N N . ARG A 1 97 ? 0.543 -0.535 6.944 1.00 89.50 97 ARG A N 1
ATOM 776 C CA . ARG A 1 97 ? 1.169 -1.561 7.772 1.00 89.50 97 ARG A CA 1
ATOM 777 C C . ARG A 1 97 ? 0.458 -1.675 9.110 1.00 89.50 97 ARG A C 1
ATOM 779 O O . ARG A 1 97 ? 0.056 -0.661 9.677 1.00 89.50 97 ARG A O 1
ATOM 786 N N . ALA A 1 98 ? 0.357 -2.893 9.615 1.00 86.88 98 ALA A N 1
ATOM 787 C CA . ALA A 1 98 ? -0.062 -3.200 10.972 1.00 86.88 98 ALA A CA 1
ATOM 788 C C . ALA A 1 98 ? 0.779 -4.366 11.491 1.00 86.88 98 ALA A C 1
ATOM 790 O O . ALA A 1 98 ? 0.789 -5.433 10.884 1.00 86.88 98 ALA A O 1
ATOM 791 N N . ASP A 1 99 ? 1.478 -4.169 12.599 1.00 83.88 99 ASP A N 1
ATOM 792 C CA . ASP A 1 99 ? 2.401 -5.145 13.184 1.00 83.88 99 ASP A CA 1
ATOM 793 C C . ASP A 1 99 ? 2.171 -5.267 14.702 1.00 83.88 99 ASP A C 1
ATOM 795 O O . ASP A 1 99 ? 1.090 -4.945 15.205 1.00 83.88 99 ASP A O 1
ATOM 799 N N . ALA A 1 100 ? 3.144 -5.777 15.456 1.00 80.88 100 ALA A N 1
ATOM 800 C CA . ALA A 1 100 ? 3.055 -5.881 16.910 1.00 80.88 100 ALA A CA 1
ATOM 801 C C . ALA A 1 100 ? 3.190 -4.527 17.636 1.00 80.88 100 ALA A C 1
ATOM 803 O O . ALA A 1 100 ? 2.708 -4.410 18.759 1.00 80.88 100 ALA A O 1
ATOM 804 N N . GLU A 1 101 ? 3.796 -3.512 17.015 1.00 83.25 101 GLU A N 1
ATOM 805 C CA . GLU A 1 101 ? 4.076 -2.203 17.621 1.00 83.25 101 GLU A CA 1
ATOM 806 C C . GLU A 1 101 ? 2.950 -1.201 17.360 1.00 83.25 101 GLU A C 1
ATOM 808 O O . GLU A 1 101 ? 2.569 -0.410 18.233 1.00 83.25 101 GLU A O 1
ATOM 813 N N . GLY A 1 102 ? 2.384 -1.240 16.156 1.00 87.25 102 GLY A N 1
ATOM 814 C CA . GLY A 1 102 ? 1.371 -0.280 15.770 1.00 87.25 102 GLY A CA 1
ATOM 815 C C . GLY A 1 102 ? 0.825 -0.467 14.370 1.00 87.25 102 GLY A C 1
ATOM 816 O O . GLY A 1 102 ? 0.910 -1.531 13.756 1.00 87.25 102 GLY A O 1
ATOM 817 N N . GLN A 1 103 ? 0.270 0.624 13.863 1.00 91.00 103 GLN A N 1
ATOM 818 C CA . GLN A 1 103 ? -0.141 0.746 12.478 1.00 91.00 103 GLN A CA 1
ATOM 819 C C . GLN A 1 103 ? 0.325 2.063 11.882 1.00 91.00 103 GLN A C 1
ATOM 821 O O . GLN A 1 103 ? 0.446 3.083 12.564 1.00 91.00 103 GLN A O 1
ATOM 826 N N . ALA A 1 104 ? 0.540 2.053 10.576 1.00 92.06 104 ALA A N 1
ATOM 827 C CA . ALA A 1 104 ? 0.817 3.264 9.834 1.00 92.06 104 ALA A CA 1
ATOM 828 C C . ALA A 1 104 ? 0.216 3.187 8.437 1.00 92.06 104 ALA A C 1
ATOM 830 O O . ALA A 1 104 ? 0.140 2.120 7.830 1.00 92.06 104 ALA A O 1
ATOM 831 N N . GLY A 1 105 ? -0.192 4.340 7.929 1.00 92.88 105 GLY A N 1
ATOM 832 C CA . GLY A 1 105 ? -0.659 4.510 6.565 1.00 92.88 105 GLY A CA 1
ATOM 833 C C . GLY A 1 105 ? 0.052 5.691 5.929 1.00 92.88 105 GLY A C 1
ATOM 834 O O . GLY A 1 105 ? 0.264 6.711 6.589 1.00 92.88 105 GLY A O 1
ATOM 835 N N . TRP A 1 106 ? 0.412 5.573 4.658 1.00 93.69 106 TRP A N 1
ATOM 836 C CA . TRP A 1 106 ? 1.088 6.631 3.907 1.00 93.69 106 TRP A CA 1
ATOM 837 C C . TRP A 1 106 ? 0.584 6.690 2.464 1.00 93.69 106 TRP A C 1
ATOM 839 O O . TRP A 1 106 ? 0.018 5.728 1.943 1.00 93.69 106 TRP A O 1
ATOM 849 N N . ILE A 1 107 ? 0.805 7.840 1.837 1.00 92.44 107 ILE A N 1
ATOM 850 C CA . ILE A 1 107 ? 0.675 8.076 0.399 1.00 92.44 107 ILE A CA 1
ATOM 851 C C . ILE A 1 107 ? 2.075 8.305 -0.169 1.00 92.44 107 ILE A C 1
ATOM 853 O O . ILE A 1 107 ? 2.959 8.811 0.523 1.00 92.44 107 ILE A O 1
ATOM 857 N N . GLY A 1 108 ? 2.259 7.945 -1.430 1.00 89.75 108 GLY A N 1
ATOM 858 C CA . GLY A 1 108 ? 3.505 8.086 -2.158 1.00 89.75 108 GLY A CA 1
ATOM 859 C C . GLY A 1 108 ? 4.399 6.845 -2.090 1.00 89.75 108 GLY A C 1
ATOM 860 O O . GLY A 1 108 ? 4.007 5.820 -1.512 1.00 89.75 108 GLY A O 1
ATOM 861 N N . PRO A 1 109 ? 5.596 6.963 -2.685 1.00 87.75 109 PRO A N 1
ATOM 862 C CA . PRO A 1 109 ? 6.547 5.871 -2.834 1.00 87.75 109 PRO A CA 1
ATOM 863 C C . PRO A 1 109 ? 6.933 5.242 -1.498 1.00 87.75 109 PRO A C 1
ATOM 865 O O . PRO A 1 109 ? 6.977 5.909 -0.460 1.00 87.75 109 PRO A O 1
ATOM 868 N N . TRP A 1 110 ? 7.234 3.948 -1.522 1.00 84.94 110 TRP A N 1
ATOM 869 C CA . TRP A 1 110 ? 7.642 3.209 -0.333 1.00 84.94 110 TRP A CA 1
ATOM 870 C C . TRP A 1 110 ? 9.155 3.190 -0.237 1.00 84.94 110 TRP A C 1
ATOM 872 O O . TRP A 1 110 ? 9.807 2.597 -1.077 1.00 84.94 110 TRP A O 1
ATOM 882 N N . ASN A 1 111 ? 9.713 3.786 0.809 1.00 72.50 111 ASN A N 1
ATOM 883 C CA . ASN A 1 111 ? 11.155 3.804 1.010 1.00 72.50 111 ASN A CA 1
ATOM 884 C C . ASN A 1 111 ? 11.578 2.690 1.986 1.00 72.50 111 ASN A C 1
ATOM 886 O O . ASN A 1 111 ? 11.827 2.955 3.165 1.00 72.50 111 ASN A O 1
ATOM 890 N N . ARG A 1 112 ? 11.600 1.428 1.525 1.00 68.00 112 ARG A N 1
ATOM 891 C CA . ARG A 1 112 ? 12.078 0.301 2.358 1.00 68.00 112 ARG A CA 1
ATOM 892 C C . ARG A 1 112 ? 13.589 0.319 2.471 1.00 68.00 112 ARG A C 1
ATOM 894 O O . ARG A 1 112 ? 14.131 0.058 3.541 1.00 68.00 112 ARG A O 1
ATOM 901 N N . SER A 1 113 ? 14.231 0.588 1.341 1.00 58.69 113 SER A N 1
ATOM 902 C CA . SER A 1 113 ? 15.662 0.393 1.137 1.00 58.69 113 SER A CA 1
ATOM 903 C C . SER A 1 113 ? 16.503 1.578 1.621 1.00 58.69 113 SER A C 1
ATOM 905 O O . SER A 1 113 ? 17.716 1.597 1.432 1.00 58.69 113 SER A O 1
ATOM 907 N N . GLY A 1 114 ? 15.878 2.594 2.228 1.00 52.44 114 GLY A N 1
ATOM 908 C CA . GLY A 1 114 ? 16.551 3.851 2.552 1.00 52.44 114 GLY A CA 1
ATOM 909 C C . GLY A 1 114 ? 16.945 4.639 1.299 1.00 52.44 114 GLY A C 1
ATOM 910 O O . GLY A 1 114 ? 17.918 5.388 1.344 1.00 52.44 114 GLY A O 1
ATOM 911 N N . SER A 1 115 ? 16.211 4.451 0.193 1.00 50.91 115 SER A N 1
ATOM 912 C CA . SER A 1 115 ? 16.365 5.160 -1.072 1.00 50.91 115 SER A CA 1
ATOM 913 C C . SER A 1 115 ? 16.620 6.645 -0.827 1.00 50.91 115 SER A C 1
ATOM 915 O O . SER A 1 115 ? 15.840 7.346 -0.174 1.00 50.91 115 SER A O 1
ATOM 917 N N . THR A 1 116 ? 17.764 7.109 -1.325 1.00 51.47 116 THR A N 1
ATOM 918 C CA . THR A 1 116 ? 18.246 8.485 -1.181 1.00 51.47 116 THR A CA 1
ATOM 919 C C . THR A 1 116 ? 17.624 9.424 -2.213 1.00 51.47 116 THR A C 1
ATOM 921 O O . THR A 1 116 ? 17.990 10.604 -2.258 1.00 51.47 116 THR A O 1
ATOM 924 N N . ASP A 1 117 ? 16.721 8.915 -3.061 1.00 54.06 117 ASP A N 1
ATOM 925 C CA . ASP A 1 117 ? 16.037 9.719 -4.062 1.00 54.06 117 ASP A CA 1
ATOM 926 C C . ASP A 1 117 ? 15.100 10.720 -3.378 1.00 54.06 117 ASP A C 1
ATOM 928 O O . ASP A 1 117 ? 14.050 10.391 -2.826 1.00 54.06 117 ASP A O 1
ATOM 932 N N . ARG A 1 118 ? 15.516 11.986 -3.417 1.00 50.12 118 ARG A N 1
ATOM 933 C CA . ARG A 1 118 ? 14.817 13.111 -2.792 1.00 50.12 118 ARG A CA 1
ATOM 934 C C . ARG A 1 118 ? 13.518 13.482 -3.509 1.00 50.12 118 ARG A C 1
ATOM 936 O O . ARG A 1 118 ? 12.789 14.327 -2.994 1.00 50.12 118 ARG A O 1
ATOM 943 N N . THR A 1 119 ? 13.245 12.905 -4.680 1.00 53.94 119 THR A N 1
ATOM 944 C CA . THR A 1 119 ? 11.988 13.111 -5.411 1.00 53.94 119 THR A CA 1
ATOM 945 C C . THR A 1 119 ? 10.859 12.219 -4.895 1.00 53.94 119 THR A C 1
ATOM 947 O O . THR A 1 119 ? 9.689 12.572 -5.040 1.00 53.94 119 THR A O 1
ATOM 950 N N . LEU A 1 120 ? 11.192 11.118 -4.213 1.00 63.56 120 LEU A N 1
ATOM 951 C CA . LEU A 1 120 ? 10.230 10.203 -3.611 1.00 63.56 120 LEU A CA 1
ATOM 952 C C . LEU A 1 120 ? 9.776 10.733 -2.242 1.00 63.56 120 LEU A C 1
ATOM 954 O O . LEU A 1 120 ? 10.388 10.476 -1.204 1.00 63.56 120 LEU A O 1
ATOM 958 N N . THR A 1 121 ? 8.686 11.500 -2.220 1.00 70.38 121 TH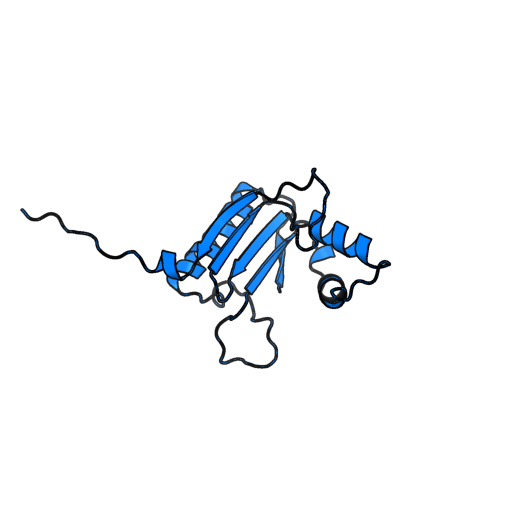R A N 1
ATOM 959 C CA . THR A 1 121 ? 8.116 12.055 -0.985 1.00 70.38 121 THR A CA 1
ATOM 960 C C . THR A 1 121 ? 7.024 11.155 -0.416 1.00 70.38 121 THR A C 1
ATOM 962 O O . THR A 1 121 ? 5.839 11.298 -0.713 1.00 70.38 121 THR A O 1
ATOM 965 N N . MET A 1 122 ? 7.421 10.236 0.466 1.00 84.38 122 MET A N 1
ATOM 966 C CA . MET A 1 122 ? 6.468 9.484 1.283 1.00 84.38 122 MET A CA 1
ATOM 967 C C . MET A 1 122 ? 5.763 10.427 2.270 1.00 84.38 122 MET A C 1
ATOM 969 O O . MET A 1 122 ? 6.405 11.072 3.103 1.00 84.38 122 MET A O 1
ATOM 973 N N . GLN A 1 123 ? 4.434 10.491 2.207 1.00 89.00 123 GLN A N 1
ATOM 974 C CA . GLN A 1 123 ? 3.606 11.315 3.080 1.00 89.00 123 GLN A CA 1
ATOM 975 C C . GLN A 1 123 ? 2.802 10.443 4.045 1.00 89.00 123 GLN A C 1
ATOM 977 O O . GLN A 1 123 ? 1.874 9.737 3.650 1.00 89.00 123 GLN A O 1
ATOM 982 N N . TRP A 1 124 ? 3.092 10.552 5.341 1.00 90.25 124 TRP A N 1
ATOM 983 C CA . TRP A 1 124 ? 2.301 9.886 6.374 1.00 90.25 124 TRP A CA 1
ATOM 984 C C . TRP A 1 124 ? 0.855 10.399 6.403 1.00 90.25 124 TRP A C 1
ATOM 986 O O . TRP A 1 124 ? 0.601 11.601 6.483 1.00 90.25 124 TRP A O 1
ATOM 996 N N . VAL A 1 125 ? -0.098 9.466 6.379 1.00 91.81 125 VAL A N 1
ATOM 997 C CA . VAL A 1 125 ? -1.518 9.715 6.671 1.00 91.81 125 VAL A CA 1
ATOM 998 C C . VAL A 1 125 ? -1.758 9.584 8.173 1.00 91.81 125 VAL A C 1
ATOM 1000 O O . VAL A 1 125 ? -2.424 10.430 8.763 1.00 91.81 125 VAL A O 1
ATOM 1003 N N . PHE A 1 126 ? -1.198 8.540 8.789 1.00 91.44 126 PHE A N 1
ATOM 1004 C CA . PHE A 1 126 ? -1.149 8.343 10.237 1.00 91.44 126 PHE A CA 1
ATOM 1005 C C . PHE A 1 126 ? -0.005 7.393 10.605 1.00 91.44 126 PHE A C 1
ATOM 1007 O O . PHE A 1 126 ? 0.413 6.559 9.800 1.00 91.44 126 PHE A O 1
ATOM 1014 N N . GLN A 1 127 ? 0.454 7.496 11.849 1.00 91.44 127 GLN A N 1
ATOM 1015 C CA . GLN A 1 127 ? 1.378 6.558 12.475 1.00 91.44 127 GLN A CA 1
ATOM 1016 C C . GLN A 1 127 ? 1.015 6.462 13.958 1.00 91.44 127 GLN A C 1
ATOM 1018 O O . GLN A 1 127 ? 1.056 7.456 14.682 1.00 91.44 127 GLN A O 1
ATOM 1023 N N . GLU A 1 128 ? 0.607 5.280 14.401 1.00 90.75 128 GLU A N 1
ATOM 1024 C CA . GLU A 1 128 ? 0.009 5.060 15.717 1.00 90.75 128 GLU A CA 1
ATOM 1025 C C . GLU A 1 128 ? 0.620 3.811 16.355 1.00 90.75 128 GLU A C 1
ATOM 1027 O O . GLU A 1 128 ? 0.771 2.796 15.681 1.00 90.75 128 GLU A O 1
ATOM 1032 N N . SER A 1 129 ? 0.935 3.862 17.652 1.00 85.88 129 SER A N 1
ATOM 1033 C CA . SER A 1 129 ? 1.246 2.661 18.437 1.00 85.88 129 SER A CA 1
ATOM 1034 C C . SER A 1 129 ? -0.025 2.089 19.063 1.00 85.88 129 SER A C 1
ATOM 1036 O O . SER A 1 129 ? -0.934 2.843 19.435 1.00 85.88 129 SER A O 1
ATOM 1038 N N . TRP A 1 130 ? -0.095 0.766 19.234 1.00 80.94 130 TRP A N 1
ATOM 1039 C CA . TRP A 1 130 ? -1.275 0.132 19.846 1.00 80.94 130 TRP A CA 1
ATOM 1040 C C . TRP A 1 130 ? -1.508 0.584 21.291 1.00 80.94 130 TRP A C 1
ATOM 1042 O O . TRP A 1 130 ? -2.653 0.722 21.726 1.00 80.94 130 TRP A O 1
ATOM 1052 N N . GLU A 1 131 ? -0.429 0.881 22.019 1.00 71.44 131 GLU A N 1
ATOM 1053 C CA . GLU A 1 131 ? -0.503 1.368 23.399 1.00 71.44 131 GLU A CA 1
ATOM 1054 C C . GLU A 1 131 ? -1.221 2.721 23.501 1.00 71.44 131 GLU A C 1
ATOM 1056 O O . GLU A 1 131 ? -1.993 2.942 24.432 1.00 71.44 131 GLU A O 1
ATOM 1061 N N . LYS A 1 132 ? -1.047 3.619 22.519 1.00 57.19 132 LYS A N 1
ATOM 1062 C CA . LYS A 1 132 ? -1.720 4.930 22.514 1.00 57.19 132 LYS A CA 1
ATOM 1063 C C . LYS A 1 132 ? -3.183 4.859 22.077 1.00 57.19 132 LYS A C 1
ATOM 1065 O O . LYS A 1 132 ? -3.978 5.683 22.524 1.00 57.19 132 LYS A O 1
ATOM 1070 N N . ALA A 1 133 ? -3.554 3.887 21.243 1.00 53.81 133 ALA A N 1
ATOM 1071 C CA . ALA A 1 133 ? -4.935 3.713 20.784 1.00 53.81 133 ALA A CA 1
ATOM 1072 C C . ALA A 1 133 ? -5.889 3.244 21.904 1.00 53.81 133 ALA A C 1
ATOM 1074 O O . ALA A 1 133 ? -7.092 3.483 21.829 1.00 53.81 133 ALA A O 1
ATOM 1075 N N . SER A 1 134 ? -5.350 2.640 22.968 1.00 46.00 134 SER A N 1
ATOM 1076 C CA . SER A 1 134 ? -6.120 2.123 24.111 1.00 46.00 134 SER A CA 1
ATOM 1077 C C . SER A 1 134 ? -6.547 3.210 25.119 1.00 46.00 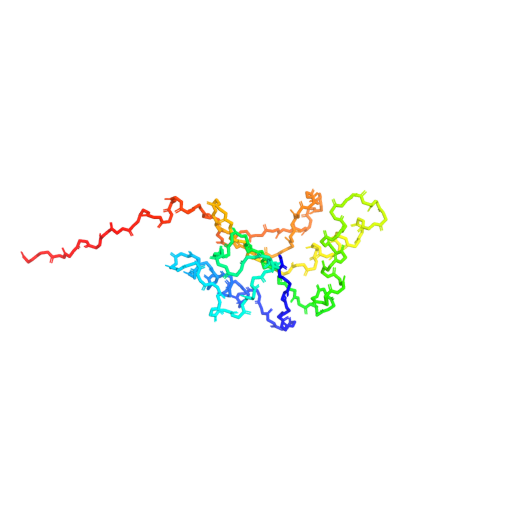134 SER A C 1
ATOM 1079 O O . SER A 1 134 ? -7.326 2.942 26.032 1.00 46.00 134 SER A O 1
ATOM 1081 N N . SER A 1 135 ? -6.096 4.457 24.944 1.00 41.31 135 SER A N 1
ATOM 1082 C CA . SER A 1 135 ? -6.353 5.577 25.863 1.00 41.31 135 SER A CA 1
ATOM 1083 C C . SER A 1 135 ? -7.593 6.403 25.497 1.00 41.31 135 SER A C 1
ATOM 1085 O O . SER A 1 135 ? -7.536 7.634 25.470 1.00 41.31 135 SER A O 1
ATOM 1087 N N . LYS A 1 136 ? -8.727 5.756 25.205 1.00 47.06 136 LYS A N 1
ATOM 1088 C CA . LYS A 1 136 ? -10.050 6.409 25.262 1.00 47.06 136 LYS A CA 1
ATOM 1089 C C . LYS A 1 136 ? -11.156 5.385 25.535 1.00 47.06 136 LYS A C 1
ATOM 1091 O O . LYS A 1 136 ? -11.558 4.639 24.648 1.00 47.06 136 LYS A O 1
ATOM 1096 N N . PRO A 1 137 ? -11.670 5.384 26.769 1.00 45.00 137 PRO A N 1
ATOM 1097 C CA . PRO A 1 137 ? -13.050 5.810 27.006 1.00 45.00 137 PRO A CA 1
ATOM 1098 C C . PRO A 1 137 ? -13.064 6.862 28.133 1.00 45.00 137 PRO A C 1
ATOM 1100 O O . PRO A 1 137 ? -12.244 6.824 29.037 1.00 45.00 137 PRO A O 1
ATOM 1103 N N . GLN A 1 138 ? -13.908 7.889 28.126 1.00 40.12 138 GLN A N 1
ATOM 1104 C CA . GLN A 1 138 ? -15.322 7.745 28.446 1.00 40.12 138 GLN A CA 1
ATOM 1105 C C . GLN A 1 138 ? -16.014 9.094 28.205 1.00 40.12 138 GLN A C 1
ATOM 1107 O O . GLN A 1 138 ? -15.521 10.145 28.615 1.00 40.12 138 GLN A O 1
ATOM 1112 N N . ALA A 1 139 ? -17.157 9.054 27.523 1.00 48.12 139 ALA A N 1
ATOM 1113 C CA . ALA A 1 139 ? -18.088 10.166 27.473 1.00 48.12 139 ALA A CA 1
ATOM 1114 C C . ALA A 1 139 ? -18.621 10.423 28.890 1.00 48.12 139 ALA A C 1
ATOM 1116 O O . ALA A 1 139 ? -19.270 9.556 29.475 1.00 48.12 139 ALA A O 1
ATOM 1117 N N . SER A 1 140 ? -18.354 11.606 29.436 1.00 42.12 140 SER A N 1
ATOM 1118 C CA . SER A 1 140 ? -19.100 12.107 30.585 1.00 42.12 140 SER A CA 1
ATOM 1119 C C . SER A 1 140 ? -20.405 12.693 30.059 1.00 42.12 140 SER A C 1
ATOM 1121 O O . SER A 1 140 ? -20.408 13.745 29.421 1.00 42.12 140 SER A O 1
ATOM 1123 N N . SER A 1 141 ? -21.503 11.970 30.280 1.00 43.06 141 SER A N 1
ATOM 1124 C CA . SER A 1 141 ? -22.863 12.483 30.117 1.00 43.06 141 SER A CA 1
ATOM 1125 C C . SER A 1 141 ? -23.043 13.804 30.881 1.00 43.06 141 SER A C 1
ATOM 1127 O O . SER A 1 141 ? -22.496 13.937 31.979 1.00 43.06 141 SER A O 1
ATOM 1129 N N . PRO A 1 142 ? -23.829 14.762 30.362 1.00 52.47 142 PRO A N 1
ATOM 1130 C CA . PRO A 1 142 ? -24.199 15.947 31.119 1.00 52.47 142 PRO A CA 1
ATOM 1131 C C . PRO A 1 142 ? -25.270 15.563 32.151 1.00 52.47 142 PRO A C 1
ATOM 1133 O O . PRO A 1 142 ? -26.261 14.917 31.807 1.00 52.47 142 PRO A O 1
ATOM 1136 N N . ALA A 1 143 ? -25.057 15.919 33.417 1.00 45.16 143 ALA A N 1
ATOM 1137 C CA . ALA A 1 143 ? -26.083 15.812 34.453 1.00 45.16 143 ALA A CA 1
ATOM 1138 C C . ALA A 1 143 ? -26.980 17.074 34.446 1.00 45.16 143 ALA A C 1
ATOM 1140 O O . ALA A 1 143 ? -26.467 18.146 34.107 1.00 45.16 143 ALA A O 1
ATOM 1141 N N . PRO A 1 144 ? -28.284 16.946 34.769 1.00 60.59 144 PRO A N 1
ATOM 1142 C CA . PRO A 1 144 ? -29.235 18.058 34.858 1.00 60.59 144 PRO A CA 1
ATOM 1143 C C . PRO A 1 144 ? -29.037 18.937 36.100 1.00 60.59 144 PRO A C 1
ATOM 1145 O O . PRO A 1 144 ? -28.494 18.433 37.111 1.00 60.59 144 PRO A O 1
#

Secondary structure (DSSP, 8-state):
-EEEE--TT--HHHHHHHHHHHHHHHHHT---GGGT-----SS-TTS--S-EEEEEESSGGGGSHHHHHHHHHGGG--TTTHHHHHHHHHTEEEEEEE-SSEEEEEES---SS----TT---EEEEEEEHHHHT------PPP-

Foldseek 3Di:
DAEEEDALPQDLVNVLVVLVVCVVCQLPPLDCVVVVDDAPDPPDPPDRCQKDKYFYANDCVCRPPVNVCLLVVCPPPDPVCVVSVVVSQQRTQWIKIQHQFGIWIWGWGHCPPVDPPPVTDIGTSDTDGPVVSPPDDDDDDDDD

Radius of gyration: 17.29 Å; chains: 1; bounding box: 52×40×48 Å

pLDDT: mean 75.34, std 16.16, range [40.12, 93.69]